Protein AF-A0A401QCX9-F1 (afdb_monomer)

Organism: Scyliorhinus torazame (NCBI:txid75743)

Mean predicted aligned error: 9.11 Å

Radius of gyration: 27.88 Å; Cα contacts (8 Å, |Δi|>4): 96; chains: 1; bounding box: 60×51×78 Å

pLDDT: mean 88.23, std 11.48, range [51.72, 98.19]

Nearest PDB structures (foldseek):
  7z6o-assembly1_A  TM=9.355E-01  e=9.839E-13  Homo sapiens
  6erf-assembly2_C  TM=9.240E-01  e=9.406E-12  Homo sapiens
  6erf-assembly4_G  TM=9.137E-01  e=1.370E-11  Homo sapiens
  8asc-assembly1_K  TM=9.368E-01  e=5.445E-11  Homo sapiens
  6erf-assembly3_E  TM=8.984E-01  e=3.097E-11  Homo sapiens

InterPro domains:
  IPR005161 Ku70/Ku80, N-terminal alpha/beta [PF03731] (3-58)
  IPR006164 Ku70/Ku80, DNA-binding domain [PF02735] (67-123)
  IPR016194 SPOC-like, C-terminal domain superfamily [SSF100939] (57-124)
  IPR027388 Ku70, bridge and pillars domain superfamily [G3DSA:4.10.970.10] (82-129)
  IPR036465 von Willebrand factor A-like domain superfamily [G3DSA:3.40.50.410] (1-53)

Foldseek 3Di:
DADDDQAAADVVADDCVVPPPVPHDDDPPDPDPPPQGHHHDPVSSVVVCVVVVDDFDFPDWDWDDPDVPDIDIDGHGDPDDDDDDDDDFDADPPPRHGDDDDDWDADPPPRHTDDPVNDDDDDDDDDDDD

Solvent-accessible surface area (backbone atoms only — not comparable to full-atom values): 9178 Å² total; per-residue (Å²): 136,86,41,81,86,82,57,51,64,42,95,92,58,71,73,51,81,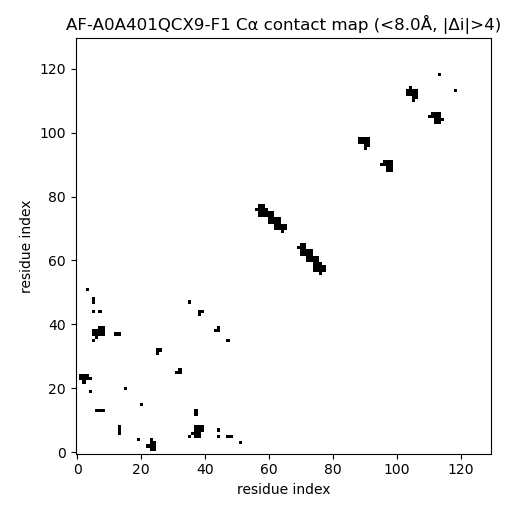84,62,48,63,86,63,42,60,71,59,94,90,48,103,55,78,79,76,73,70,62,29,84,47,70,71,59,41,52,52,53,49,50,63,67,72,56,70,93,64,64,77,46,77,45,75,49,72,81,54,93,96,39,72,44,82,43,73,44,66,74,91,79,75,88,87,69,84,79,78,87,80,56,56,40,91,87,79,64,45,80,58,87,87,82,89,83,54,58,40,90,87,78,66,43,78,55,52,80,86,79,58,80,90,86,85,88,79,88,80,78,86,130

Sequence (130 aa):
VVLDLLNLTKPGGFDTSLFYCDIVSVPEDEDAPVQSGESAKLDDLLRKVWAKDYKKRAVTRLSLKLGEGVEVSVGVYNLIRNARKPSAIRLDRETNEPVKTKTRWFNGDTGSLLLPSDTRKAQVKNSEPY

Structure (mmCIF, N/CA/C/O backbone):
data_AF-A0A401QCX9-F1
#
_entry.id   AF-A0A401QCX9-F1
#
loop_
_atom_site.group_PDB
_atom_site.id
_atom_site.type_symbol
_atom_site.label_atom_id
_atom_site.label_alt_id
_atom_site.label_comp_id
_atom_site.label_asym_id
_atom_site.label_entity_id
_atom_site.label_seq_id
_atom_site.pdbx_PDB_ins_code
_atom_site.Cartn_x
_atom_site.Cartn_y
_atom_site.Cartn_z
_atom_site.occupancy
_atom_site.B_iso_or_equiv
_atom_site.auth_seq_id
_atom_site.auth_comp_id
_atom_site.auth_asym_id
_atom_site.auth_atom_id
_atom_site.pdbx_PDB_model_num
ATOM 1 N N . VAL A 1 1 ? 2.073 16.745 -13.990 1.00 80.88 1 VAL A N 1
ATOM 2 C CA . VAL A 1 1 ? 1.575 15.546 -14.709 1.00 80.88 1 VAL A CA 1
ATOM 3 C C . VAL A 1 1 ? 2.772 14.641 -14.922 1.00 80.88 1 VAL A C 1
ATOM 5 O O . VAL A 1 1 ? 3.819 15.179 -15.245 1.00 80.88 1 VAL A O 1
ATOM 8 N N . VAL A 1 2 ? 2.654 13.336 -14.669 1.00 82.25 2 VAL A N 1
ATOM 9 C CA . VAL A 1 2 ? 3.730 12.367 -14.946 1.00 82.25 2 VAL A CA 1
ATOM 10 C C . VAL A 1 2 ? 3.426 11.723 -16.292 1.00 82.25 2 VAL A C 1
ATOM 12 O O . VAL A 1 2 ? 2.292 11.296 -16.510 1.00 82.25 2 VAL A O 1
ATOM 15 N N . LEU A 1 3 ? 4.405 11.714 -17.194 1.00 86.44 3 LEU A N 1
ATOM 16 C CA . LEU A 1 3 ? 4.284 11.124 -18.523 1.00 86.44 3 LEU A CA 1
ATOM 17 C C . LEU A 1 3 ? 5.172 9.891 -18.614 1.00 86.44 3 LEU A C 1
ATOM 19 O O . LEU A 1 3 ? 6.395 9.994 -18.538 1.00 86.44 3 LEU A O 1
ATOM 23 N N . ASP A 1 4 ? 4.536 8.739 -18.811 1.00 86.81 4 ASP A N 1
ATOM 24 C CA . ASP A 1 4 ? 5.187 7.445 -18.947 1.00 86.81 4 ASP A CA 1
ATOM 25 C C . ASP A 1 4 ? 5.134 6.942 -20.387 1.00 86.81 4 ASP A C 1
ATOM 27 O O . ASP A 1 4 ? 4.062 6.814 -20.977 1.00 86.81 4 ASP A O 1
ATOM 31 N N . LEU A 1 5 ? 6.296 6.591 -20.942 1.00 87.88 5 LEU A N 1
ATOM 32 C CA . LEU A 1 5 ? 6.376 5.943 -22.249 1.00 87.88 5 LEU A CA 1
ATOM 33 C C . LEU A 1 5 ? 6.274 4.418 -22.126 1.00 87.88 5 LEU A C 1
ATOM 35 O O . LEU A 1 5 ? 6.958 3.806 -21.300 1.00 87.88 5 LEU A O 1
ATOM 39 N N . LEU A 1 6 ? 5.437 3.834 -22.986 1.00 89.31 6 LEU A N 1
ATOM 40 C CA . LEU A 1 6 ? 5.263 2.399 -23.210 1.00 89.31 6 LEU A CA 1
ATOM 41 C C . LEU A 1 6 ? 5.391 2.126 -24.716 1.00 89.31 6 LEU A C 1
ATOM 43 O O . LEU A 1 6 ? 4.406 2.081 -25.450 1.00 89.31 6 LEU A O 1
ATOM 47 N N . ASN A 1 7 ? 6.625 2.012 -25.190 1.00 89.19 7 ASN A N 1
ATOM 48 C CA . ASN A 1 7 ? 6.949 1.802 -26.597 1.00 89.19 7 ASN A CA 1
ATOM 49 C C . ASN A 1 7 ? 6.663 0.360 -27.049 1.00 89.19 7 ASN A C 1
ATOM 51 O O . ASN A 1 7 ? 7.074 -0.619 -26.419 1.00 89.19 7 ASN A O 1
ATOM 55 N N . LEU A 1 8 ? 5.977 0.238 -28.185 1.00 90.56 8 LEU A N 1
ATOM 56 C CA . LEU A 1 8 ? 5.739 -1.028 -28.876 1.00 90.56 8 LEU A CA 1
ATOM 57 C C . LEU A 1 8 ? 6.781 -1.237 -29.971 1.00 90.56 8 LEU A C 1
ATOM 59 O O . LEU A 1 8 ? 7.342 -0.269 -30.488 1.00 90.56 8 LEU A O 1
ATOM 63 N N . THR A 1 9 ? 7.003 -2.496 -30.345 1.00 91.19 9 THR A N 1
ATOM 64 C CA . THR A 1 9 ? 7.881 -2.824 -31.472 1.00 91.19 9 THR A CA 1
ATOM 65 C C . THR A 1 9 ? 7.405 -2.164 -32.753 1.00 91.19 9 THR A C 1
ATOM 67 O O . THR A 1 9 ? 6.238 -2.284 -33.136 1.00 91.19 9 THR A O 1
ATOM 70 N N . LYS A 1 10 ? 8.346 -1.536 -33.451 1.00 90.94 10 LYS A N 1
ATOM 71 C CA . LYS A 1 10 ? 8.159 -0.954 -34.779 1.00 90.94 10 LYS A CA 1
ATOM 72 C C . LYS A 1 10 ? 9.153 -1.610 -35.746 1.00 90.94 10 LYS A C 1
ATOM 74 O O . LYS A 1 10 ? 10.276 -1.903 -35.338 1.00 90.94 10 LYS A O 1
ATOM 79 N N . PRO A 1 11 ? 8.807 -1.832 -37.027 1.00 86.12 11 PRO A N 1
ATOM 80 C CA . PRO A 1 11 ? 9.805 -2.222 -38.021 1.00 86.12 11 PRO A CA 1
ATOM 81 C C . PRO A 1 11 ? 10.924 -1.168 -38.088 1.00 86.12 11 PRO A C 1
ATOM 83 O O . PRO A 1 11 ? 10.654 0.011 -38.321 1.00 86.12 11 PRO A O 1
ATOM 86 N N . GLY A 1 12 ? 12.169 -1.596 -37.857 1.00 86.12 12 GLY A N 1
ATOM 87 C CA . GLY A 1 12 ? 13.334 -0.708 -37.733 1.00 86.12 12 GLY A CA 1
ATOM 88 C C . GLY A 1 12 ? 13.651 -0.245 -36.303 1.00 86.12 12 GLY A C 1
ATOM 89 O O . GLY A 1 12 ? 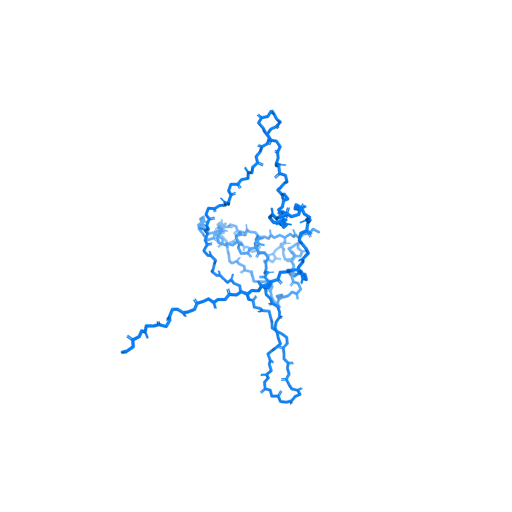14.575 0.542 -36.129 1.00 86.12 12 GLY A O 1
ATOM 90 N N . GLY A 1 13 ? 12.922 -0.745 -35.301 1.00 86.75 13 GLY A N 1
ATOM 91 C CA . GLY A 1 13 ? 13.111 -0.421 -33.888 1.00 86.75 13 GLY A CA 1
ATOM 92 C C . GLY A 1 13 ? 12.414 0.870 -33.455 1.00 86.75 13 GLY A C 1
ATOM 93 O O . GLY A 1 13 ? 12.025 1.716 -34.270 1.00 86.75 13 GLY A O 1
ATOM 94 N N . PHE A 1 14 ? 12.234 1.016 -32.144 1.00 86.94 14 PHE A N 1
ATOM 95 C CA . PHE A 1 14 ? 11.743 2.242 -31.522 1.00 86.94 14 PHE A CA 1
ATOM 96 C C . PHE A 1 14 ? 12.886 3.021 -30.861 1.00 86.94 14 PHE A C 1
ATOM 98 O O . PHE A 1 14 ? 13.350 2.652 -29.783 1.00 86.94 14 PHE A O 1
ATOM 105 N N . ASP A 1 15 ? 13.298 4.128 -31.479 1.00 85.50 15 ASP A N 1
ATOM 106 C CA . ASP A 1 15 ? 14.306 5.030 -30.920 1.00 85.50 15 ASP A CA 1
ATOM 107 C C . ASP A 1 15 ? 13.650 6.162 -30.113 1.00 85.50 15 ASP A C 1
ATOM 109 O O . ASP A 1 15 ? 12.944 7.022 -30.646 1.00 85.50 15 ASP A O 1
ATOM 113 N N . THR A 1 16 ? 13.874 6.149 -28.800 1.00 83.56 16 THR A N 1
ATOM 114 C CA . THR A 1 16 ? 13.365 7.155 -27.858 1.00 83.56 16 THR A CA 1
ATOM 115 C C . THR A 1 16 ? 14.121 8.480 -27.925 1.00 83.56 16 THR A C 1
ATOM 117 O O . THR A 1 16 ? 13.559 9.507 -27.542 1.00 83.56 16 THR A O 1
ATOM 120 N N . SER A 1 17 ? 15.372 8.473 -28.402 1.00 84.75 17 SER A N 1
ATOM 121 C CA . SER A 1 17 ? 16.236 9.662 -28.444 1.00 84.75 17 SER A CA 1
ATOM 122 C C . SER A 1 17 ? 15.761 10.706 -29.455 1.00 84.75 17 SER A C 1
ATOM 124 O O . SER A 1 17 ? 15.998 11.893 -29.271 1.00 84.75 17 SER A O 1
ATOM 126 N N . LEU A 1 18 ? 15.015 10.278 -30.477 1.00 86.75 18 LEU A N 1
ATOM 127 C CA . LEU A 1 18 ? 14.528 11.150 -31.546 1.00 86.75 18 LEU A CA 1
ATOM 128 C C . LEU A 1 18 ? 13.498 12.186 -31.081 1.00 86.75 18 LEU A C 1
ATOM 130 O O . LEU A 1 18 ? 13.332 13.210 -31.738 1.00 86.75 18 LEU A O 1
ATOM 134 N N . PHE A 1 19 ? 12.748 11.897 -30.013 1.00 86.69 19 PHE A N 1
ATOM 135 C CA . PHE A 1 19 ? 1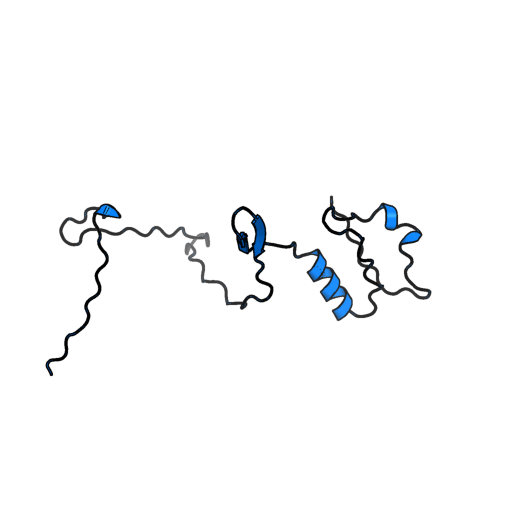1.630 12.756 -29.607 1.00 86.69 19 PHE A CA 1
ATOM 136 C C . PHE A 1 19 ? 11.234 12.613 -28.138 1.00 86.69 19 PHE A C 1
ATOM 138 O O . PHE A 1 19 ? 11.021 13.600 -27.444 1.00 86.69 19 PHE A O 1
ATOM 145 N N . TYR A 1 20 ? 11.102 11.381 -27.646 1.00 86.56 20 TYR A N 1
ATOM 146 C CA . TYR A 1 20 ? 10.468 11.140 -26.349 1.00 86.56 20 TYR A CA 1
ATOM 147 C C . TYR A 1 20 ? 11.391 11.371 -25.146 1.00 86.56 20 TYR A C 1
ATOM 149 O O . TYR A 1 20 ? 10.885 11.472 -24.030 1.00 86.56 20 TYR A O 1
ATOM 157 N N . CYS A 1 21 ? 12.708 11.480 -25.353 1.00 82.88 21 CYS A N 1
ATOM 158 C CA . CYS A 1 21 ? 13.682 11.712 -24.282 1.00 82.88 21 CYS A CA 1
ATOM 159 C C . CYS A 1 21 ? 13.363 12.965 -23.449 1.00 82.88 21 CYS A C 1
ATOM 161 O O . CYS A 1 21 ? 13.456 12.915 -22.227 1.00 82.88 21 CYS A O 1
ATOM 163 N N . ASP A 1 22 ? 12.899 14.038 -24.096 1.00 82.56 22 ASP A N 1
ATOM 164 C CA . ASP A 1 22 ? 12.620 15.323 -23.437 1.00 82.56 22 ASP A CA 1
ATOM 165 C C . ASP A 1 22 ? 11.173 15.441 -22.921 1.00 82.56 22 ASP A C 1
ATOM 167 O O . ASP A 1 22 ? 10.804 16.421 -22.276 1.00 82.56 22 ASP A O 1
ATOM 171 N N . ILE A 1 23 ? 10.327 14.452 -23.224 1.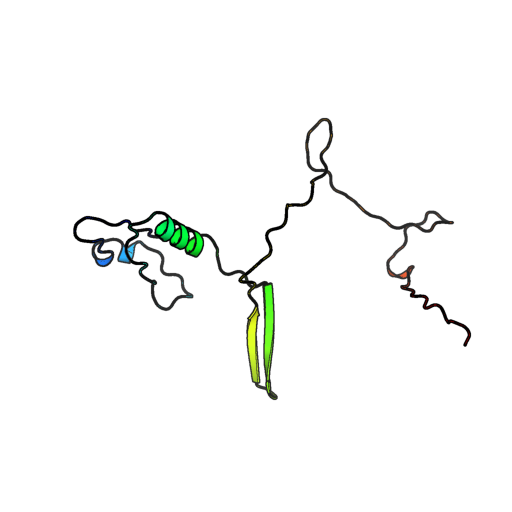00 85.00 23 ILE A N 1
ATOM 172 C CA . ILE A 1 23 ? 8.886 14.466 -22.921 1.00 85.00 23 ILE A CA 1
ATOM 173 C C . ILE A 1 23 ? 8.566 13.583 -21.714 1.00 85.00 23 ILE A C 1
ATOM 175 O O . ILE A 1 23 ? 7.663 13.885 -20.931 1.00 85.00 23 ILE A O 1
ATOM 179 N N . VAL A 1 24 ? 9.269 12.458 -21.581 1.00 84.38 24 VAL A N 1
ATOM 180 C CA . VAL A 1 24 ? 9.024 11.471 -20.526 1.00 84.38 24 VAL A CA 1
ATOM 181 C C . VAL A 1 24 ? 9.558 11.985 -19.196 1.00 84.38 24 VAL A C 1
ATOM 183 O O . VAL A 1 24 ? 10.645 12.548 -19.111 1.00 84.38 24 VAL A O 1
ATOM 186 N N . SER A 1 25 ? 8.789 11.776 -18.131 1.00 77.44 25 SER A N 1
ATOM 187 C CA . SER A 1 25 ? 9.202 12.175 -16.788 1.00 77.44 25 SER A CA 1
ATOM 188 C C . SER A 1 25 ? 10.266 11.215 -16.248 1.00 77.44 25 SER A C 1
ATOM 190 O O . SER A 1 25 ? 10.016 10.015 -16.148 1.00 77.44 25 SER A O 1
ATOM 192 N N . VAL A 1 26 ? 11.433 11.737 -15.865 1.00 70.88 26 VAL A N 1
ATOM 193 C CA . VAL A 1 26 ? 12.452 10.971 -15.130 1.00 70.88 26 VAL A CA 1
ATOM 194 C C . VAL A 1 26 ? 12.148 11.096 -13.632 1.00 70.88 26 VAL A C 1
ATOM 196 O O . VAL A 1 26 ? 12.090 12.220 -13.131 1.00 70.88 26 VAL A O 1
ATOM 199 N N . PRO A 1 27 ? 11.871 9.994 -12.911 1.00 64.12 27 PRO A N 1
ATOM 200 C CA . PRO A 1 27 ? 11.628 10.062 -11.473 1.00 64.12 27 PRO A CA 1
ATOM 201 C C . PRO A 1 27 ? 12.919 10.417 -10.719 1.00 64.12 27 PRO A C 1
ATOM 203 O O . PRO A 1 27 ? 13.974 9.873 -11.021 1.00 64.12 27 PRO A O 1
ATOM 206 N N . GLU A 1 28 ? 12.817 11.285 -9.707 1.00 57.69 28 GLU A N 1
ATOM 207 C CA . GLU A 1 28 ? 13.951 11.768 -8.888 1.00 57.69 28 GLU A CA 1
ATOM 208 C C . GLU A 1 28 ? 14.707 10.647 -8.138 1.00 57.69 28 GLU A C 1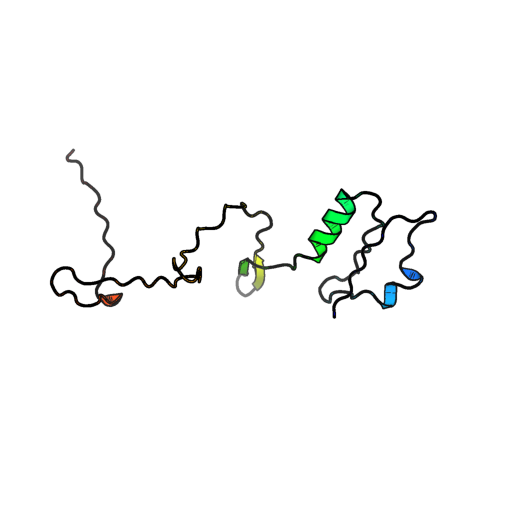
ATOM 210 O O . GLU A 1 28 ? 15.856 10.838 -7.756 1.00 57.69 28 GLU A O 1
ATOM 215 N N . ASP A 1 29 ? 14.075 9.482 -7.945 1.00 59.56 29 ASP A N 1
ATOM 216 C CA . ASP A 1 29 ? 14.604 8.336 -7.185 1.00 59.56 29 ASP A CA 1
ATOM 217 C C . ASP A 1 29 ? 15.329 7.276 -8.049 1.00 59.56 29 ASP A C 1
ATOM 219 O O . ASP A 1 29 ? 15.767 6.253 -7.514 1.00 59.56 29 ASP A O 1
ATOM 223 N N . GLU A 1 30 ? 15.403 7.440 -9.375 1.00 57.44 30 GLU A N 1
ATOM 224 C CA . GLU A 1 30 ? 16.083 6.486 -10.264 1.00 57.44 30 GLU A CA 1
ATOM 225 C C . GLU A 1 30 ? 17.170 7.219 -11.070 1.00 57.44 30 GLU A C 1
ATOM 227 O O . GLU A 1 30 ? 16.868 8.037 -11.936 1.00 57.44 30 GLU A O 1
ATOM 232 N N . ASP A 1 31 ? 18.443 6.895 -10.811 1.00 52.88 31 ASP A N 1
ATOM 233 C CA . ASP A 1 31 ? 19.624 7.539 -11.426 1.00 52.88 31 ASP A CA 1
ATOM 234 C C . ASP A 1 31 ? 19.735 7.339 -12.951 1.00 52.88 31 ASP A C 1
ATOM 236 O O . ASP A 1 31 ? 20.593 7.922 -13.614 1.00 52.88 31 ASP A O 1
ATOM 240 N N . ALA A 1 32 ? 18.860 6.525 -13.539 1.00 51.72 32 ALA A N 1
ATOM 241 C CA . ALA A 1 32 ? 18.694 6.437 -14.975 1.00 51.72 32 ALA A CA 1
ATOM 242 C C . ALA A 1 32 ? 17.220 6.182 -15.305 1.00 51.72 32 ALA A C 1
ATOM 244 O O . ALA A 1 32 ? 16.593 5.330 -14.666 1.00 51.72 32 ALA A O 1
ATOM 245 N N . PRO A 1 33 ? 16.657 6.824 -16.346 1.00 53.50 33 PRO A N 1
ATOM 246 C CA . PRO A 1 33 ? 15.455 6.300 -16.962 1.00 53.50 33 PRO A CA 1
ATOM 247 C C . PRO A 1 33 ? 15.805 4.897 -17.452 1.00 53.50 33 PRO A C 1
ATOM 249 O O . PRO A 1 33 ? 16.528 4.741 -18.436 1.00 53.50 33 PRO A O 1
ATOM 252 N N . VAL A 1 34 ? 15.336 3.867 -16.745 1.00 55.00 34 VAL A N 1
ATOM 253 C CA . VAL A 1 34 ? 15.397 2.489 -17.226 1.00 55.00 34 VAL A CA 1
ATOM 254 C C . VAL A 1 34 ? 14.589 2.477 -18.517 1.00 55.00 34 VAL A C 1
ATOM 256 O O . VAL A 1 34 ? 13.359 2.363 -18.496 1.00 55.00 34 VAL A O 1
ATOM 259 N N . GLN A 1 35 ? 15.272 2.684 -19.647 1.00 59.09 35 GLN A N 1
ATOM 260 C CA . GLN A 1 35 ? 14.692 2.592 -20.973 1.00 59.09 35 GLN A CA 1
ATOM 261 C C . GLN A 1 35 ? 14.289 1.140 -21.149 1.00 59.09 35 GLN A C 1
ATOM 263 O O . GLN A 1 35 ? 15.063 0.269 -21.539 1.00 59.09 35 GLN A O 1
ATOM 268 N N . SER A 1 36 ? 13.053 0.873 -20.751 1.00 62.81 36 SER A N 1
ATOM 269 C CA . SER A 1 36 ? 12.402 -0.392 -20.991 1.00 62.81 36 SER A CA 1
ATOM 270 C C . SER A 1 36 ? 12.451 -0.589 -22.501 1.00 62.81 36 SER A C 1
ATOM 272 O O . SER A 1 36 ? 11.923 0.243 -23.238 1.00 62.81 36 SER A O 1
ATOM 274 N N . GLY A 1 37 ? 13.129 -1.641 -22.968 1.00 72.00 37 GLY A N 1
ATOM 275 C CA . GLY A 1 37 ? 13.202 -1.938 -24.400 1.00 72.00 37 GLY A CA 1
ATOM 276 C C . GLY A 1 37 ? 11.805 -2.028 -25.018 1.00 72.00 37 GLY A C 1
ATOM 277 O O . GLY A 1 37 ? 10.811 -2.156 -24.301 1.00 72.00 37 GLY A O 1
ATOM 278 N N . GLU A 1 38 ? 11.696 -1.967 -26.339 1.00 82.69 38 GLU A N 1
ATOM 279 C CA . GLU A 1 38 ? 10.400 -2.068 -27.019 1.00 82.69 38 GLU A CA 1
ATOM 280 C C . GLU A 1 38 ? 9.632 -3.348 -26.640 1.00 82.69 38 GLU A C 1
ATOM 282 O O . GLU A 1 38 ? 10.208 -4.399 -26.351 1.00 82.69 38 GLU A O 1
ATOM 287 N N . SER A 1 39 ? 8.304 -3.250 -26.556 1.00 86.06 39 SER A N 1
ATOM 288 C CA . SER A 1 39 ? 7.450 -4.389 -26.222 1.00 86.06 39 SER A CA 1
ATOM 289 C C . SER A 1 39 ? 6.869 -5.036 -27.472 1.00 86.06 39 SER A C 1
ATOM 291 O O . SER A 1 39 ? 6.085 -4.406 -28.178 1.00 86.06 39 SER A O 1
ATOM 293 N N . ALA A 1 40 ? 7.225 -6.299 -27.720 1.00 86.44 40 ALA A N 1
ATOM 294 C CA . ALA A 1 40 ? 6.685 -7.088 -28.833 1.00 86.44 40 ALA A CA 1
ATOM 295 C C . ALA A 1 40 ? 5.449 -7.908 -28.432 1.00 86.44 40 ALA A C 1
ATOM 297 O O . ALA A 1 40 ? 4.572 -8.182 -29.247 1.00 86.44 40 ALA A O 1
ATOM 298 N N . LYS A 1 41 ? 5.404 -8.341 -27.166 1.00 92.06 41 LYS A N 1
ATOM 299 C CA . LYS A 1 41 ? 4.390 -9.250 -26.620 1.00 92.06 41 LYS A CA 1
ATOM 300 C C . LYS A 1 41 ? 3.516 -8.534 -25.599 1.00 92.06 41 LYS A C 1
ATOM 302 O O . LYS A 1 41 ? 3.978 -7.630 -24.895 1.00 92.06 41 LYS A O 1
ATOM 307 N N . LEU A 1 42 ? 2.270 -8.995 -25.477 1.00 91.81 42 LEU A N 1
ATOM 308 C CA . LEU A 1 42 ? 1.319 -8.471 -24.496 1.00 91.81 42 LEU A CA 1
ATOM 309 C C . LEU A 1 42 ? 1.836 -8.652 -23.064 1.00 91.81 42 LEU A C 1
ATOM 311 O O . LEU A 1 42 ? 1.807 -7.701 -22.294 1.00 91.81 42 LEU A O 1
ATOM 315 N N . ASP A 1 43 ? 2.380 -9.823 -22.729 1.00 91.69 43 ASP A N 1
ATOM 316 C CA . ASP A 1 43 ? 2.873 -10.120 -21.375 1.00 91.69 43 ASP A CA 1
ATOM 317 C C . ASP A 1 43 ? 4.013 -9.198 -20.931 1.00 91.69 43 ASP A C 1
ATOM 319 O O . ASP A 1 43 ? 4.124 -8.851 -19.753 1.00 91.69 43 ASP A O 1
ATOM 323 N N . ASP A 1 44 ? 4.877 -8.811 -21.869 1.00 89.38 44 ASP A N 1
ATOM 324 C CA . ASP A 1 44 ? 5.994 -7.906 -21.604 1.00 89.38 44 ASP A CA 1
ATOM 325 C C . ASP A 1 44 ? 5.495 -6.467 -21.435 1.00 89.38 44 ASP A C 1
ATOM 327 O O . ASP A 1 44 ? 5.977 -5.737 -20.567 1.00 89.38 44 ASP A O 1
ATOM 331 N N . LEU A 1 45 ? 4.481 -6.074 -22.213 1.00 91.69 45 LEU A N 1
ATOM 332 C CA . LEU A 1 45 ? 3.855 -4.758 -22.102 1.00 91.69 45 LEU A CA 1
ATOM 333 C C . LEU A 1 45 ? 3.136 -4.633 -20.759 1.00 91.69 45 LEU A C 1
ATOM 335 O O . LEU A 1 45 ? 3.287 -3.643 -20.051 1.00 91.69 45 LEU A O 1
ATOM 339 N N . LEU A 1 46 ? 2.395 -5.671 -20.391 1.00 92.56 46 LEU A N 1
ATOM 340 C CA . LEU A 1 46 ? 1.576 -5.727 -19.194 1.00 92.56 46 LEU A CA 1
ATOM 341 C C . LEU A 1 46 ? 2.441 -5.694 -17.923 1.00 92.56 46 LEU A C 1
ATOM 343 O O . LEU A 1 46 ? 2.134 -4.953 -16.990 1.00 92.56 46 LEU A O 1
ATOM 347 N N . ARG A 1 47 ? 3.595 -6.377 -17.926 1.00 89.50 47 ARG A N 1
ATOM 348 C CA . ARG A 1 47 ? 4.602 -6.254 -16.857 1.00 89.50 47 ARG A CA 1
ATOM 349 C C . ARG A 1 47 ? 5.152 -4.830 -16.717 1.00 89.50 47 ARG A C 1
ATOM 351 O O . ARG A 1 47 ? 5.286 -4.356 -15.591 1.00 89.50 47 ARG A O 1
ATOM 358 N N . LYS A 1 48 ? 5.431 -4.132 -17.825 1.00 89.00 48 LYS A N 1
ATOM 359 C CA . LYS A 1 48 ? 5.904 -2.731 -17.803 1.00 89.00 48 LYS A CA 1
ATOM 360 C C . LYS A 1 48 ? 4.837 -1.771 -17.285 1.00 89.00 48 LYS A C 1
ATOM 362 O O . LYS A 1 48 ? 5.151 -0.897 -16.484 1.00 89.00 48 LYS A O 1
ATOM 367 N N . VAL A 1 49 ? 3.586 -1.958 -17.710 1.00 90.62 49 VAL A N 1
ATOM 368 C CA . VAL A 1 49 ? 2.440 -1.181 -17.216 1.00 90.62 49 VAL A CA 1
ATOM 369 C C . VAL A 1 49 ? 2.326 -1.339 -15.705 1.00 90.62 49 VAL A C 1
ATOM 371 O O . VAL A 1 49 ? 2.346 -0.342 -14.993 1.00 90.62 49 VAL A O 1
ATOM 374 N N . TRP A 1 50 ? 2.293 -2.573 -15.196 1.00 89.69 50 TRP A N 1
ATOM 375 C CA . TRP A 1 50 ? 2.195 -2.818 -13.755 1.00 89.69 50 TRP A CA 1
ATOM 376 C C . TRP A 1 50 ? 3.377 -2.253 -12.965 1.00 89.69 50 TRP A C 1
ATOM 378 O O . TRP A 1 50 ? 3.173 -1.703 -11.886 1.00 89.69 50 TRP A O 1
ATOM 388 N N . ALA A 1 51 ? 4.600 -2.342 -13.494 1.00 86.50 51 ALA A N 1
ATOM 389 C CA . ALA A 1 51 ? 5.776 -1.780 -12.833 1.00 86.50 51 ALA A CA 1
ATOM 390 C C . ALA A 1 51 ? 5.688 -0.252 -12.649 1.00 86.50 51 ALA A C 1
ATOM 392 O O . ALA A 1 51 ? 6.188 0.265 -11.654 1.00 86.50 51 ALA A O 1
ATOM 393 N N . LYS A 1 52 ? 5.042 0.457 -13.584 1.00 85.94 52 LYS A N 1
ATOM 394 C CA . LYS A 1 52 ? 4.865 1.918 -13.535 1.00 85.94 52 LYS A CA 1
ATOM 395 C C . LYS A 1 52 ? 3.611 2.354 -12.774 1.00 85.94 52 LYS A C 1
ATOM 397 O O . LYS A 1 52 ? 3.632 3.370 -12.086 1.00 85.94 52 LYS A O 1
ATOM 402 N N . ASP A 1 53 ? 2.539 1.572 -12.860 1.00 88.19 53 ASP A N 1
ATOM 403 C CA . ASP A 1 53 ? 1.256 1.871 -12.215 1.00 88.19 53 ASP A CA 1
ATOM 404 C C . ASP A 1 53 ? 1.351 1.765 -10.677 1.00 88.19 53 ASP A C 1
ATOM 406 O O . ASP A 1 53 ? 0.816 2.591 -9.931 1.00 88.19 53 ASP A O 1
ATOM 410 N N . TYR A 1 54 ? 2.111 0.785 -10.169 1.00 85.81 54 TYR A N 1
ATOM 411 C CA . TYR A 1 54 ? 2.279 0.571 -8.731 1.00 85.81 54 TYR A CA 1
ATOM 412 C C . TYR A 1 54 ? 3.507 1.290 -8.159 1.00 85.81 54 TYR A C 1
ATOM 414 O O . TYR A 1 54 ? 4.634 0.800 -8.208 1.00 85.81 54 TYR A O 1
ATOM 422 N N . LYS A 1 55 ? 3.275 2.424 -7.490 1.00 86.31 55 LYS A N 1
ATOM 423 C CA . LYS A 1 55 ? 4.322 3.138 -6.738 1.00 86.31 55 LYS A CA 1
ATOM 424 C C . LYS A 1 55 ? 4.841 2.319 -5.548 1.00 86.31 55 LYS A C 1
ATOM 426 O O . LYS A 1 55 ? 4.066 1.668 -4.841 1.00 86.31 55 LYS A O 1
ATOM 431 N N . LYS A 1 56 ? 6.147 2.432 -5.263 1.00 88.50 56 LYS A N 1
ATOM 432 C CA . LYS A 1 56 ? 6.790 1.839 -4.074 1.00 88.50 56 LYS A CA 1
ATOM 433 C C . LYS A 1 56 ? 6.038 2.286 -2.805 1.00 88.50 56 LYS A C 1
ATOM 4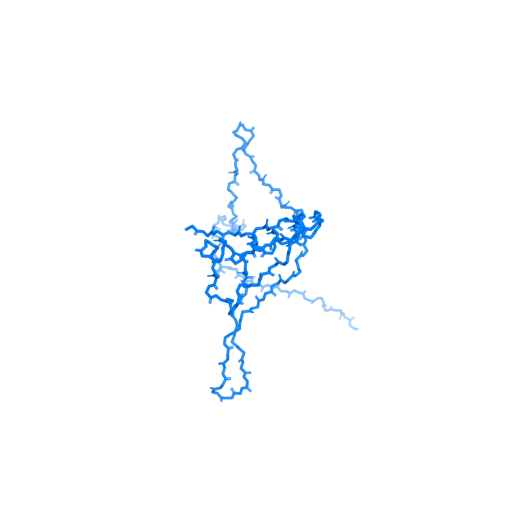35 O O . LYS A 1 56 ? 5.883 3.478 -2.547 1.00 88.50 56 LYS A O 1
ATOM 440 N N . ARG A 1 57 ? 5.570 1.327 -1.993 1.00 90.25 57 ARG A N 1
ATOM 441 C CA . ARG A 1 57 ? 4.867 1.586 -0.722 1.00 90.25 57 ARG A CA 1
ATOM 442 C C . ARG A 1 57 ? 5.516 0.807 0.418 1.00 90.25 57 ARG A C 1
ATOM 444 O O . ARG A 1 57 ? 5.318 -0.401 0.539 1.00 90.25 57 ARG A O 1
ATOM 451 N N . ALA A 1 58 ? 6.269 1.507 1.264 1.00 94.69 58 ALA A N 1
ATOM 452 C CA . ALA A 1 58 ? 6.846 0.915 2.467 1.00 94.69 58 ALA A CA 1
ATOM 453 C C . ALA A 1 58 ? 5.733 0.536 3.461 1.00 94.69 58 ALA A C 1
ATOM 455 O O . ALA A 1 58 ? 4.815 1.318 3.713 1.00 94.69 58 ALA A O 1
ATOM 456 N N . VAL A 1 59 ? 5.818 -0.669 4.024 1.00 95.69 59 VAL A N 1
ATOM 457 C CA . VAL A 1 59 ? 4.929 -1.156 5.091 1.00 95.69 59 VAL A CA 1
ATOM 458 C C . VAL A 1 59 ? 5.246 -0.453 6.401 1.00 95.69 59 VAL A C 1
ATOM 460 O O . VAL A 1 59 ? 4.347 -0.050 7.131 1.00 95.69 59 VAL A O 1
ATOM 463 N N . THR A 1 60 ? 6.534 -0.310 6.690 1.00 96.19 60 THR A N 1
ATOM 464 C CA . THR A 1 60 ? 7.043 0.411 7.851 1.00 96.19 60 THR A CA 1
ATOM 465 C C . THR A 1 60 ? 8.429 0.965 7.535 1.00 96.19 60 THR A C 1
ATOM 467 O O . THR A 1 60 ? 9.094 0.495 6.608 1.00 96.19 60 THR A O 1
ATOM 470 N N . ARG A 1 61 ? 8.858 1.971 8.293 1.00 96.00 61 ARG A N 1
ATOM 471 C CA . ARG A 1 61 ? 10.229 2.480 8.282 1.00 96.00 61 ARG A CA 1
ATOM 472 C C . ARG A 1 61 ? 10.846 2.157 9.627 1.00 96.00 61 ARG A C 1
ATOM 474 O O . ARG A 1 61 ? 10.264 2.478 10.660 1.00 96.00 61 ARG A O 1
ATOM 481 N N . LEU A 1 62 ? 11.977 1.475 9.595 1.00 95.94 62 LEU A N 1
ATOM 482 C CA . LEU A 1 62 ? 12.672 1.001 10.778 1.00 95.94 62 LEU A CA 1
ATOM 483 C C . LEU A 1 62 ? 14.085 1.542 10.786 1.00 95.94 62 LEU A C 1
ATOM 485 O O . LEU A 1 62 ? 14.631 1.941 9.764 1.00 95.94 62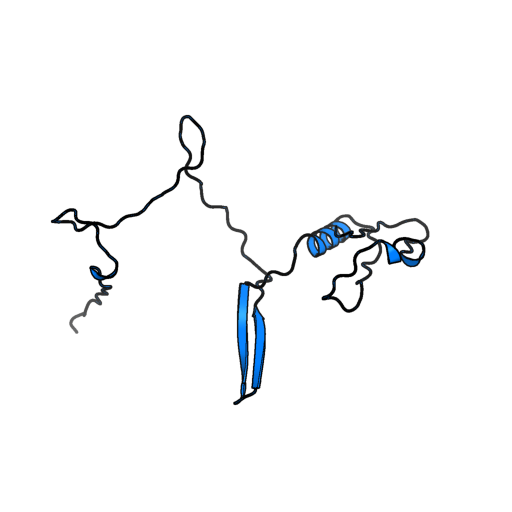 LEU A O 1
ATOM 489 N N . SER A 1 63 ? 14.663 1.519 11.969 1.00 95.38 63 SER A N 1
ATOM 490 C CA . SER A 1 63 ? 15.999 2.006 12.212 1.00 95.38 63 SER A CA 1
ATOM 491 C C . SER A 1 63 ? 16.930 0.808 12.386 1.00 95.38 63 SER A C 1
ATOM 493 O O . SER A 1 63 ? 16.772 0.019 13.319 1.00 95.38 63 SER A O 1
ATOM 495 N N . LEU A 1 64 ? 17.825 0.603 11.422 1.00 96.00 64 LEU A N 1
ATOM 496 C CA . LEU A 1 64 ? 18.770 -0.505 11.388 1.00 96.00 64 LEU A CA 1
ATOM 497 C C . LEU A 1 64 ? 20.056 -0.068 12.091 1.00 96.00 64 LEU A C 1
ATOM 499 O O . LEU A 1 64 ? 20.833 0.727 11.562 1.00 96.00 64 LEU A O 1
ATOM 503 N N . LYS A 1 65 ? 20.254 -0.575 13.309 1.00 96.00 65 LYS A N 1
ATOM 504 C CA . LYS A 1 65 ? 21.423 -0.277 14.144 1.00 96.00 65 LYS A CA 1
ATOM 505 C C . LYS A 1 65 ? 22.565 -1.220 13.789 1.00 96.00 65 LYS A C 1
ATOM 507 O O . LYS A 1 65 ? 22.421 -2.432 13.928 1.00 96.00 65 LYS A O 1
ATOM 512 N N . LEU A 1 66 ? 23.683 -0.659 13.340 1.00 94.00 66 LEU A N 1
ATOM 513 C CA . LEU A 1 66 ? 24.905 -1.403 12.999 1.00 94.00 66 LEU A CA 1
ATOM 514 C C . LEU A 1 66 ? 25.870 -1.484 14.190 1.00 94.00 66 LEU A C 1
ATOM 516 O O . LEU A 1 66 ? 26.704 -2.381 14.252 1.00 94.00 66 LEU A O 1
ATOM 520 N N . GLY A 1 67 ? 25.739 -0.559 15.140 1.00 92.62 67 GLY A N 1
ATOM 521 C CA . GLY A 1 67 ? 26.562 -0.460 16.338 1.00 92.62 67 GLY A CA 1
ATOM 522 C C . GLY A 1 67 ? 26.196 0.783 17.144 1.00 92.62 67 GLY A C 1
ATOM 523 O O . GLY A 1 67 ? 25.212 1.467 16.847 1.00 92.62 67 GLY A O 1
ATOM 524 N N . GLU A 1 68 ? 26.981 1.085 18.172 1.00 90.94 68 GLU A N 1
ATOM 525 C CA . GLU A 1 68 ? 26.780 2.289 18.977 1.00 90.94 68 GLU A CA 1
ATOM 526 C C . GLU A 1 68 ? 27.068 3.544 18.138 1.00 90.94 68 GLU A C 1
ATOM 528 O O . GLU A 1 68 ? 28.137 3.685 17.549 1.00 90.94 68 GLU A O 1
ATOM 533 N N . GLY A 1 69 ? 26.074 4.427 18.024 1.00 91.38 69 GLY A N 1
ATOM 534 C CA . GLY A 1 69 ? 26.170 5.662 17.240 1.00 91.38 69 GLY A CA 1
ATOM 535 C C . GLY A 1 69 ? 26.010 5.510 15.721 1.00 91.38 69 GLY A C 1
ATOM 536 O O . GLY A 1 69 ? 25.982 6.528 15.034 1.00 91.38 69 GLY A O 1
ATOM 537 N N . VAL A 1 70 ? 25.862 4.289 15.185 1.00 94.62 70 VAL A N 1
ATOM 538 C CA . VAL A 1 70 ? 25.687 4.056 13.738 1.00 94.62 70 VAL A CA 1
ATOM 539 C C . VAL A 1 70 ? 24.341 3.400 13.454 1.00 94.62 70 VAL A C 1
ATOM 541 O O . VAL A 1 70 ? 24.098 2.235 13.787 1.00 94.62 70 VAL A O 1
ATOM 544 N N . GLU A 1 71 ? 23.468 4.154 12.795 1.00 95.00 71 GLU A N 1
ATOM 545 C CA . GLU A 1 71 ? 22.089 3.763 12.538 1.00 95.00 71 GLU A CA 1
ATOM 546 C C . GLU A 1 71 ? 21.614 4.280 11.175 1.00 95.00 71 GLU A C 1
ATOM 548 O O . GLU A 1 71 ? 21.889 5.419 10.802 1.00 95.00 71 GLU A O 1
ATOM 553 N N . VAL A 1 72 ? 20.906 3.431 10.424 1.00 96.25 72 VAL A N 1
ATOM 554 C CA . VAL A 1 72 ? 20.384 3.750 9.088 1.00 96.25 72 VAL A CA 1
ATOM 555 C C . VAL A 1 72 ? 18.879 3.524 9.057 1.00 96.25 72 VAL A C 1
ATOM 557 O O . VAL A 1 72 ? 18.391 2.458 9.426 1.00 96.25 72 VAL A O 1
ATOM 560 N N . SER A 1 73 ? 18.130 4.512 8.571 1.00 95.75 73 SER A N 1
ATOM 561 C CA . SER A 1 73 ? 16.691 4.364 8.354 1.00 95.75 73 SER A CA 1
ATOM 562 C C . SER A 1 73 ? 16.421 3.557 7.087 1.00 95.75 73 SER A C 1
ATOM 564 O O . SER A 1 73 ? 16.866 3.916 5.999 1.00 95.75 73 SER A O 1
ATOM 566 N N . VAL A 1 74 ? 15.676 2.464 7.225 1.00 96.44 74 VAL A N 1
ATOM 567 C CA . VAL A 1 74 ? 15.335 1.543 6.141 1.00 96.44 74 VAL A CA 1
ATOM 568 C C . VAL A 1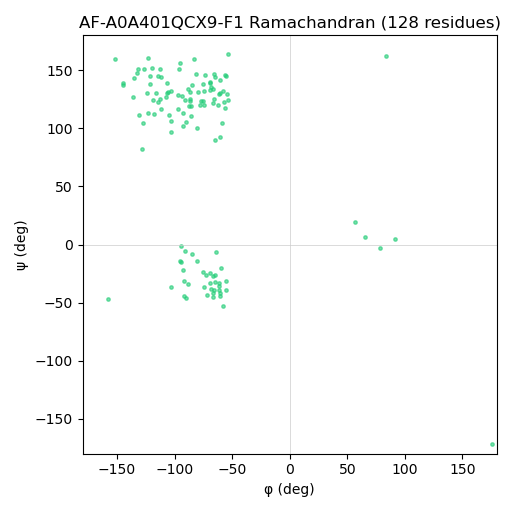 74 ? 13.822 1.435 5.976 1.00 96.44 74 VAL A C 1
ATOM 570 O O . VAL A 1 74 ? 13.063 1.352 6.943 1.00 96.44 74 VAL A O 1
ATOM 573 N N . GLY A 1 75 ? 13.360 1.420 4.726 1.00 96.19 75 GLY A N 1
ATOM 574 C CA . GLY A 1 75 ? 11.975 1.097 4.387 1.00 96.19 75 GLY A CA 1
ATOM 575 C C . GLY A 1 75 ? 11.794 -0.409 4.225 1.00 96.19 75 GLY A C 1
ATOM 576 O O . GLY A 1 75 ? 12.475 -1.028 3.413 1.00 96.19 75 GLY A O 1
ATOM 577 N N . VAL A 1 76 ? 10.856 -1.002 4.960 1.00 96.44 76 VAL A N 1
ATOM 578 C CA . VAL A 1 76 ? 10.481 -2.412 4.797 1.00 96.44 76 VAL A CA 1
ATOM 579 C C . VAL A 1 76 ? 9.343 -2.505 3.789 1.00 96.44 76 VAL A C 1
ATOM 581 O O . VAL A 1 76 ? 8.293 -1.889 3.977 1.00 96.44 76 VAL A O 1
ATOM 584 N N . TYR A 1 77 ? 9.525 -3.300 2.737 1.00 95.94 77 TYR A N 1
ATOM 585 C CA . TYR A 1 77 ? 8.540 -3.498 1.673 1.00 95.94 77 TYR A CA 1
ATOM 586 C C . TYR A 1 77 ? 7.990 -4.921 1.703 1.00 95.94 77 TYR A C 1
ATOM 588 O O . TYR A 1 77 ? 8.716 -5.873 1.977 1.00 95.94 77 TYR A O 1
ATOM 596 N N . ASN A 1 78 ? 6.703 -5.072 1.390 1.00 95.31 78 ASN A N 1
ATOM 597 C CA . ASN A 1 78 ? 6.093 -6.382 1.206 1.00 95.31 78 ASN A CA 1
ATOM 598 C C . ASN A 1 78 ? 5.915 -6.661 -0.289 1.00 95.31 78 ASN A C 1
ATOM 600 O O . ASN A 1 78 ? 4.946 -6.200 -0.890 1.00 95.31 78 ASN A O 1
ATOM 604 N N . LEU A 1 79 ? 6.867 -7.392 -0.872 1.00 93.25 79 LEU A N 1
ATOM 605 C CA . LEU A 1 79 ? 6.894 -7.707 -2.305 1.00 93.25 79 LEU A CA 1
ATOM 606 C C . LEU A 1 79 ? 5.838 -8.747 -2.703 1.00 93.25 79 LEU A C 1
ATOM 608 O O . LEU A 1 79 ? 5.392 -8.761 -3.846 1.00 93.25 79 LEU A O 1
ATOM 612 N N . ILE A 1 80 ? 5.430 -9.613 -1.769 1.00 93.75 80 ILE A N 1
ATOM 613 C CA . ILE A 1 80 ? 4.477 -10.696 -2.024 1.00 93.75 80 ILE A CA 1
ATOM 614 C C . ILE A 1 80 ? 3.397 -10.669 -0.951 1.00 93.75 80 ILE A C 1
ATOM 616 O O . ILE A 1 80 ? 3.619 -11.013 0.209 1.00 93.75 80 ILE A O 1
ATOM 620 N N . ARG A 1 81 ? 2.177 -10.315 -1.355 1.00 93.25 81 ARG A N 1
ATOM 621 C CA . ARG A 1 81 ? 1.017 -10.282 -0.465 1.00 93.25 81 ARG A CA 1
ATOM 622 C C . ARG A 1 81 ? -0.027 -11.294 -0.912 1.00 93.25 81 ARG A C 1
ATOM 624 O O . ARG A 1 81 ? -0.441 -11.295 -2.064 1.00 93.25 81 ARG A O 1
ATOM 631 N N . ASN A 1 82 ? -0.508 -12.104 0.029 1.00 96.62 82 ASN A N 1
ATOM 632 C CA . ASN A 1 82 ? -1.619 -13.013 -0.229 1.00 96.62 82 ASN A CA 1
ATOM 633 C C . ASN A 1 82 ? -2.892 -12.217 -0.591 1.00 96.62 82 ASN A C 1
ATOM 635 O O . ASN A 1 82 ? -3.373 -11.408 0.212 1.00 96.62 82 ASN A O 1
ATOM 639 N N . ALA A 1 83 ? -3.424 -12.457 -1.790 1.00 96.75 83 ALA A N 1
ATOM 640 C CA . ALA A 1 83 ? -4.649 -11.850 -2.289 1.00 96.75 83 ALA A CA 1
ATOM 641 C C . ALA A 1 83 ? -5.871 -12.584 -1.716 1.00 96.75 83 ALA A C 1
ATOM 643 O O . ALA A 1 83 ? -6.252 -13.659 -2.171 1.00 96.75 83 ALA A O 1
ATOM 644 N N . ARG A 1 84 ? -6.488 -11.999 -0.684 1.00 96.94 84 ARG A N 1
ATOM 645 C CA . ARG A 1 84 ? -7.693 -12.544 -0.042 1.00 96.94 84 ARG A CA 1
ATOM 646 C C . ARG A 1 84 ? -8.950 -11.892 -0.604 1.00 96.94 84 ARG A C 1
ATOM 648 O O . ARG A 1 84 ? -8.933 -10.714 -0.956 1.00 96.94 84 ARG A O 1
ATOM 655 N N . LYS A 1 85 ? -10.059 -12.637 -0.602 1.00 97.56 85 LYS A N 1
ATOM 656 C CA . LYS A 1 85 ? -11.390 -12.084 -0.881 1.00 97.56 85 LYS A CA 1
ATOM 657 C C . LYS A 1 85 ? -11.664 -10.899 0.069 1.00 97.56 85 LYS A C 1
ATOM 659 O O . LYS A 1 85 ? -11.485 -11.072 1.279 1.00 97.56 85 LYS A O 1
ATOM 664 N N . PRO A 1 86 ? -12.092 -9.726 -0.438 1.00 97.31 86 PRO A N 1
ATOM 665 C CA . PRO A 1 86 ? -12.487 -8.603 0.408 1.00 97.31 86 PRO A CA 1
ATOM 666 C C . PRO A 1 86 ? -13.599 -8.994 1.388 1.00 97.31 86 PRO A C 1
ATOM 668 O O . PRO A 1 86 ? -14.461 -9.818 1.070 1.00 97.31 86 PRO A O 1
ATOM 671 N N . SER A 1 87 ? -13.587 -8.406 2.584 1.00 96.56 87 SER A N 1
ATOM 672 C CA . SER A 1 87 ? -14.656 -8.610 3.564 1.00 96.56 87 SER A CA 1
ATOM 673 C C . SER A 1 87 ? -15.976 -8.030 3.058 1.00 96.56 87 SER A C 1
ATOM 675 O O . SER A 1 87 ? -15.985 -6.994 2.394 1.00 96.56 87 SER A O 1
ATOM 677 N N . ALA A 1 88 ? -17.091 -8.668 3.415 1.00 97.06 88 ALA A N 1
ATOM 678 C CA . ALA A 1 88 ? -18.415 -8.153 3.092 1.00 97.06 88 ALA A CA 1
ATOM 679 C C . ALA A 1 88 ? -18.645 -6.767 3.724 1.00 97.06 88 ALA A C 1
ATOM 681 O O . ALA A 1 88 ? -18.236 -6.516 4.860 1.00 97.06 88 ALA A O 1
ATOM 682 N N . ILE A 1 89 ? -19.320 -5.887 2.986 1.00 97.25 89 ILE A N 1
ATOM 683 C CA . ILE A 1 89 ? -19.730 -4.556 3.444 1.00 97.25 89 ILE A CA 1
ATOM 684 C C . ILE A 1 89 ? -21.222 -4.628 3.777 1.00 97.25 89 ILE A C 1
ATOM 686 O O . ILE A 1 89 ? -22.003 -5.175 3.002 1.00 97.25 89 ILE A O 1
ATOM 690 N N . ARG A 1 90 ? -21.620 -4.116 4.947 1.00 97.12 90 ARG A N 1
ATOM 691 C CA . ARG A 1 90 ? -23.031 -4.062 5.358 1.00 97.12 90 ARG A CA 1
ATOM 692 C C . ARG A 1 90 ? -23.703 -2.885 4.668 1.00 97.12 90 ARG A C 1
ATOM 694 O O . ARG A 1 90 ? -23.161 -1.783 4.728 1.00 97.12 90 ARG A O 1
ATOM 701 N N . LEU A 1 91 ? -24.862 -3.121 4.069 1.00 98.19 91 LEU A N 1
ATOM 702 C CA . LEU A 1 91 ? -25.628 -2.112 3.345 1.00 98.19 91 LEU A CA 1
ATOM 703 C C . LEU A 1 91 ? -27.004 -1.928 3.983 1.00 98.19 91 LEU A C 1
ATOM 705 O O . LEU A 1 91 ? -27.538 -2.864 4.588 1.00 98.19 91 LEU A O 1
ATOM 709 N N . ASP A 1 92 ? -27.551 -0.728 3.847 1.00 97.75 92 ASP A N 1
ATOM 710 C CA . ASP A 1 92 ? -28.954 -0.464 4.127 1.00 97.75 92 ASP A CA 1
ATOM 711 C C . ASP A 1 92 ? -29.838 -1.153 3.078 1.00 97.75 92 ASP A C 1
ATOM 713 O O . ASP A 1 92 ? -29.494 -1.195 1.896 1.00 97.75 92 ASP A O 1
ATOM 717 N N . ARG A 1 93 ? -30.964 -1.735 3.502 1.00 97.00 93 ARG A N 1
ATOM 718 C CA . ARG A 1 93 ? -31.818 -2.533 2.610 1.00 97.00 93 ARG A CA 1
ATOM 719 C C . ARG A 1 93 ? -32.523 -1.680 1.556 1.00 97.00 93 ARG A C 1
ATOM 721 O O . ARG A 1 93 ? -32.792 -2.184 0.469 1.00 97.00 93 ARG A O 1
ATOM 728 N N . GLU A 1 94 ? -32.869 -0.445 1.891 1.00 97.88 94 GLU A N 1
ATOM 729 C CA . GLU A 1 94 ? -33.666 0.427 1.032 1.00 97.88 94 GLU A CA 1
ATOM 730 C C . GLU A 1 94 ? -32.761 1.287 0.153 1.00 97.88 94 GLU A C 1
ATOM 732 O O . GLU A 1 94 ? -32.988 1.389 -1.052 1.00 97.88 94 GLU A O 1
ATOM 737 N N . THR A 1 95 ? -31.697 1.854 0.730 1.00 97.00 95 THR A N 1
ATOM 738 C CA . THR A 1 95 ? -30.818 2.792 0.014 1.00 97.00 95 THR A CA 1
ATOM 739 C C . THR A 1 95 ? -29.583 2.136 -0.601 1.00 97.00 95 THR A C 1
ATOM 741 O O . THR A 1 95 ? -28.935 2.738 -1.454 1.00 97.00 95 THR A O 1
ATOM 744 N N . ASN A 1 96 ? -29.249 0.897 -0.212 1.00 97.25 96 ASN A N 1
ATOM 745 C CA . ASN A 1 96 ? -27.995 0.213 -0.560 1.00 97.25 96 ASN A CA 1
ATOM 746 C C . ASN A 1 96 ? -26.725 0.982 -0.149 1.00 97.25 96 ASN A C 1
ATOM 748 O O . ASN A 1 96 ? -25.633 0.704 -0.649 1.00 97.25 96 ASN A O 1
ATOM 752 N N . GLU A 1 97 ? -26.838 1.929 0.783 1.00 97.75 97 GLU A N 1
ATOM 753 C CA . GLU A 1 97 ? -25.695 2.695 1.267 1.00 97.75 97 GLU A CA 1
ATOM 754 C C . GLU A 1 97 ? -24.897 1.920 2.332 1.00 97.75 97 GLU A C 1
ATOM 756 O O . GLU A 1 97 ? -25.478 1.176 3.130 1.00 97.75 97 GLU A O 1
ATOM 761 N N . PRO A 1 98 ? -23.560 2.083 2.400 1.00 97.44 98 PRO A N 1
ATOM 762 C CA . PRO A 1 98 ? -22.737 1.442 3.421 1.00 97.44 98 PRO A CA 1
ATOM 763 C C . PRO A 1 98 ? -23.091 1.865 4.852 1.00 97.44 98 PRO A C 1
ATOM 765 O O . PRO A 1 98 ? -23.082 3.045 5.201 1.00 97.44 98 PRO A O 1
ATOM 768 N N . VAL A 1 99 ? -23.290 0.882 5.731 1.00 97.38 99 VAL A N 1
ATOM 769 C CA . VAL A 1 99 ? -23.650 1.107 7.137 1.00 97.38 99 VAL A CA 1
ATOM 770 C C . VAL A 1 99 ? -22.410 1.132 8.030 1.00 97.38 99 VAL A C 1
ATOM 772 O O . VAL A 1 99 ? -21.608 0.193 8.070 1.00 97.38 99 VAL A O 1
ATOM 775 N N . LYS A 1 100 ? -22.278 2.188 8.841 1.00 96.94 100 LYS A N 1
ATOM 776 C CA . LYS A 1 100 ? -21.202 2.321 9.834 1.00 96.94 100 LYS A CA 1
ATOM 777 C C . LYS A 1 100 ? -21.490 1.478 11.081 1.00 96.94 100 LYS A C 1
ATOM 779 O O . LYS A 1 100 ? -22.454 1.724 11.798 1.00 96.94 100 LYS A O 1
ATOM 784 N N . THR A 1 101 ? -20.604 0.534 11.400 1.00 96.56 101 THR A N 1
ATOM 785 C CA . THR A 1 101 ? -20.704 -0.282 12.625 1.00 96.56 101 THR A CA 1
ATOM 786 C C . THR A 1 101 ? -20.032 0.427 13.809 1.00 96.56 101 THR A C 1
ATOM 788 O O . THR A 1 101 ? -18.897 0.887 13.692 1.00 96.56 101 THR A O 1
ATOM 791 N N . LYS A 1 102 ? -20.719 0.516 14.957 1.00 96.56 102 LYS A N 1
ATOM 792 C CA . LYS A 1 102 ? -20.164 0.996 16.235 1.00 96.56 102 LYS A CA 1
ATOM 793 C C . LYS A 1 102 ? -20.259 -0.125 17.271 1.00 96.56 102 LYS A C 1
ATOM 795 O O . LYS A 1 102 ? -21.357 -0.602 17.535 1.00 96.56 102 LYS A O 1
ATOM 800 N N . THR A 1 103 ? -19.136 -0.499 17.876 1.00 96.00 103 THR A N 1
ATOM 801 C CA . THR A 1 103 ? -19.077 -1.527 18.928 1.00 96.00 103 THR A CA 1
ATOM 802 C C . THR A 1 103 ? -18.834 -0.861 20.276 1.00 96.00 103 THR A C 1
ATOM 804 O O . THR A 1 103 ? -17.939 -0.023 20.394 1.00 96.00 103 THR A O 1
ATOM 807 N N . ARG A 1 104 ? -19.638 -1.205 21.285 1.00 95.31 104 ARG A N 1
ATOM 808 C CA . ARG A 1 104 ? -19.540 -0.683 22.655 1.00 95.31 104 ARG A CA 1
ATOM 809 C C . ARG A 1 104 ? -19.686 -1.830 23.647 1.00 95.31 104 ARG A C 1
ATOM 811 O O . ARG A 1 104 ? -20.469 -2.743 23.401 1.00 95.31 104 ARG A O 1
ATOM 818 N N . TRP A 1 105 ? -18.941 -1.751 24.742 1.00 96.06 105 TRP A N 1
ATOM 819 C CA . TRP A 1 105 ? -18.954 -2.732 25.824 1.00 96.06 105 TRP A CA 1
ATOM 820 C C . TRP A 1 105 ? -19.674 -2.136 27.029 1.00 96.06 105 TRP A C 1
ATOM 822 O O . TRP A 1 105 ? -19.483 -0.960 27.330 1.00 96.06 105 TRP A O 1
ATOM 832 N N . PHE A 1 106 ? -20.500 -2.930 27.701 1.00 96.81 106 PHE A N 1
ATOM 833 C CA . PHE A 1 106 ? -21.310 -2.489 28.834 1.00 96.81 106 PHE A CA 1
ATOM 834 C C . PHE A 1 106 ? -21.168 -3.471 29.993 1.00 96.81 106 PHE A C 1
ATOM 836 O O . PHE A 1 106 ? -20.913 -4.656 29.776 1.00 96.81 106 PHE A O 1
ATOM 843 N N . ASN A 1 107 ? -21.316 -2.965 31.214 1.00 95.19 107 ASN A N 1
ATOM 844 C CA . ASN A 1 107 ? -21.373 -3.782 32.415 1.00 95.19 107 ASN A CA 1
ATOM 845 C C . ASN A 1 107 ? -22.691 -4.574 32.410 1.00 95.19 107 ASN A C 1
ATOM 847 O O . ASN A 1 107 ? -23.746 -4.002 32.134 1.00 95.19 107 ASN A O 1
ATOM 851 N N . GLY A 1 108 ? -22.618 -5.877 32.690 1.00 95.25 108 GLY A N 1
ATOM 852 C CA . GLY A 1 108 ? -23.778 -6.769 32.666 1.00 95.25 108 GLY A CA 1
ATOM 853 C C . GLY A 1 108 ? -24.834 -6.442 33.723 1.00 95.25 108 GLY A C 1
ATOM 854 O O . GLY A 1 108 ? -26.017 -6.603 33.445 1.00 95.25 108 GLY A O 1
ATOM 855 N N . ASP A 1 109 ? -24.420 -5.930 34.884 1.00 95.56 109 ASP A N 1
ATOM 856 C CA . ASP A 1 109 ? -25.325 -5.664 36.005 1.00 95.56 109 ASP A CA 1
ATOM 857 C C . ASP A 1 109 ? -25.902 -4.246 35.946 1.00 95.56 109 ASP A C 1
ATOM 859 O O . ASP A 1 109 ? -27.100 -4.035 36.124 1.00 95.56 109 ASP A O 1
ATOM 863 N N . THR A 1 110 ? -25.055 -3.247 35.686 1.00 93.88 110 THR A N 1
ATOM 864 C CA . THR A 1 110 ? -25.453 -1.829 35.741 1.00 93.88 110 THR A CA 1
ATOM 865 C C . THR A 1 110 ? -25.875 -1.257 34.389 1.00 93.88 110 THR A C 1
ATOM 867 O O . THR A 1 110 ? -26.415 -0.154 34.336 1.00 93.88 110 THR A O 1
ATOM 870 N N . GLY A 1 111 ? -25.575 -1.939 33.278 1.00 93.81 111 GLY A N 1
ATOM 871 C CA . GLY A 1 111 ? -25.787 -1.416 31.923 1.00 93.81 111 GLY A CA 1
ATOM 872 C C . GLY A 1 111 ? -24.925 -0.194 31.582 1.00 93.81 111 GLY A C 1
ATOM 873 O O . GLY A 1 111 ? -25.096 0.412 30.523 1.00 93.81 111 GLY A O 1
ATOM 874 N N . SER A 1 112 ? -23.992 0.191 32.457 1.00 94.44 112 SER A N 1
ATOM 875 C CA . SER A 1 112 ? -23.112 1.333 32.230 1.00 94.44 112 SER A CA 1
ATOM 876 C C . SER A 1 112 ? -22.057 1.003 31.177 1.00 94.44 112 SER A C 1
ATOM 878 O O . SER A 1 112 ? -21.577 -0.128 31.091 1.00 94.44 112 SER A O 1
ATOM 880 N N . LEU A 1 113 ? -21.674 1.997 30.376 1.00 96.25 113 LEU A N 1
ATOM 881 C CA . LEU A 1 113 ? -20.600 1.854 29.394 1.00 96.25 113 LEU A CA 1
ATOM 882 C C . LEU A 1 113 ? -19.282 1.510 30.104 1.00 96.25 113 LEU A C 1
ATOM 884 O O . LEU A 1 113 ? -18.906 2.203 31.044 1.00 96.25 113 LEU A O 1
ATOM 888 N N . LEU A 1 114 ? -18.584 0.476 29.632 1.00 96.06 114 LEU A N 1
ATOM 889 C CA . LEU A 1 114 ? -17.265 0.097 30.135 1.00 96.06 114 LEU A CA 1
ATOM 890 C C . LEU A 1 114 ? -16.175 0.878 29.407 1.00 96.06 114 LEU A C 1
ATOM 892 O O . LEU A 1 114 ? -16.055 0.815 28.177 1.00 96.06 114 LEU A O 1
ATOM 896 N N . LEU A 1 115 ? -15.357 1.585 30.179 1.00 95.19 115 LEU A N 1
ATOM 897 C CA . LEU A 1 115 ? -14.137 2.213 29.698 1.00 95.19 115 LEU A CA 1
ATOM 898 C C . LEU A 1 115 ? -12.988 1.191 29.680 1.00 95.19 115 LEU A C 1
ATOM 900 O O . LEU A 1 115 ? -13.026 0.192 30.401 1.00 95.19 115 LEU A O 1
ATOM 904 N N . PRO A 1 116 ? -11.915 1.432 28.902 1.00 94.06 116 PRO A N 1
ATOM 905 C CA . PRO A 1 116 ? -10.746 0.553 28.907 1.00 94.06 116 PRO A CA 1
ATOM 906 C C . PRO A 1 116 ? -10.136 0.344 30.304 1.00 94.06 116 PRO A C 1
ATOM 908 O O . PRO A 1 116 ? -9.633 -0.741 30.581 1.00 94.06 116 PRO A O 1
ATOM 911 N N . SER A 1 117 ? -10.223 1.348 31.187 1.00 94.69 117 SER A N 1
ATOM 912 C CA . SER A 1 117 ? -9.780 1.293 32.590 1.00 94.69 117 SER A CA 1
ATOM 913 C C . SER A 1 117 ? -10.570 0.315 33.457 1.00 94.69 117 SER A C 1
ATOM 915 O O . SER A 1 117 ? -10.035 -0.195 34.440 1.00 94.69 117 SER A O 1
ATOM 917 N N . ASP A 1 118 ? -11.823 0.045 33.092 1.00 93.75 118 ASP A N 1
ATOM 918 C CA . ASP A 1 118 ? -12.755 -0.751 33.896 1.00 93.75 118 ASP A CA 1
ATOM 919 C C . ASP A 1 118 ? -12.581 -2.254 33.629 1.00 93.75 118 ASP A C 1
ATOM 921 O O . ASP A 1 118 ? -13.156 -3.094 34.318 1.00 93.75 118 ASP A O 1
ATOM 925 N N . THR A 1 119 ? -11.775 -2.608 32.621 1.00 93.69 119 THR A N 1
ATOM 926 C CA . THR A 1 119 ? -11.565 -3.987 32.169 1.00 93.69 119 THR A CA 1
ATOM 927 C C . THR A 1 119 ? -10.133 -4.454 32.416 1.00 93.69 119 THR A C 1
ATOM 929 O O . THR A 1 119 ? -9.173 -3.695 32.290 1.00 93.69 119 THR A O 1
ATOM 932 N N . ARG A 1 120 ? -9.969 -5.742 32.740 1.00 94.31 120 ARG A N 1
ATOM 933 C CA . ARG A 1 120 ? -8.662 -6.407 32.848 1.00 94.31 120 ARG A CA 1
ATOM 934 C C . ARG A 1 120 ? -8.641 -7.661 31.986 1.00 94.31 120 ARG A C 1
ATOM 936 O O . ARG A 1 120 ? -9.671 -8.290 31.762 1.00 94.31 120 ARG A O 1
ATOM 943 N N . LYS A 1 121 ? -7.455 -8.032 31.507 1.00 94.94 121 LYS A N 1
ATOM 944 C CA . LYS A 1 121 ? -7.242 -9.304 30.808 1.00 94.94 121 LYS A CA 1
ATOM 945 C C . LYS A 1 121 ? -6.987 -10.399 31.841 1.00 94.94 121 LYS A C 1
ATOM 947 O O . LYS A 1 121 ? -6.230 -10.177 32.782 1.00 94.94 121 LYS A O 1
ATOM 952 N N . ALA A 1 122 ? -7.583 -11.568 31.645 1.00 93.25 122 ALA A N 1
ATOM 953 C CA . ALA A 1 122 ? -7.353 -12.749 32.468 1.00 93.25 122 ALA A CA 1
ATOM 954 C C . ALA A 1 122 ? -7.121 -13.969 31.569 1.00 93.25 122 ALA A C 1
ATOM 956 O O . ALA A 1 122 ? -7.684 -14.059 30.478 1.00 93.25 122 ALA A O 1
ATOM 957 N N . GLN A 1 123 ? -6.291 -14.901 32.032 1.00 95.12 123 GLN A N 1
ATOM 958 C CA . GLN A 1 123 ? -6.069 -16.199 31.404 1.00 95.12 123 GLN A CA 1
ATOM 959 C C . GLN A 1 123 ? -6.054 -17.254 32.511 1.00 95.12 123 GLN A C 1
ATOM 961 O O . GLN A 1 123 ? -5.320 -17.107 33.485 1.00 95.12 123 GLN A O 1
ATOM 966 N N . VAL A 1 124 ? -6.864 -18.302 32.371 1.00 92.62 124 VAL A N 1
ATOM 967 C CA . VAL A 1 124 ? -6.922 -19.419 33.324 1.00 92.62 124 VAL A CA 1
ATOM 968 C C . VAL A 1 124 ? -6.222 -20.620 32.698 1.00 92.62 124 VAL A C 1
ATOM 970 O O . VAL A 1 124 ? -6.476 -20.949 31.540 1.00 92.62 124 VAL A O 1
ATOM 973 N N . LYS A 1 125 ? -5.320 -21.257 33.449 1.00 88.94 125 LYS A N 1
ATOM 974 C CA . LYS A 1 125 ? -4.646 -22.499 33.059 1.00 88.94 125 LYS A CA 1
ATOM 975 C C . LYS A 1 125 ? -5.099 -23.590 34.023 1.00 88.94 125 LYS A C 1
ATOM 977 O O . LYS A 1 125 ? -4.943 -23.426 35.229 1.00 88.94 125 LYS A O 1
ATOM 982 N N . ASN A 1 126 ? -5.677 -24.665 33.501 1.00 80.56 126 ASN A N 1
ATOM 983 C CA . ASN A 1 126 ? -6.133 -25.780 34.328 1.00 80.56 126 ASN A CA 1
ATOM 984 C C . ASN A 1 126 ? -4.912 -26.458 34.966 1.00 80.56 126 ASN A C 1
ATOM 986 O O . ASN A 1 126 ? -3.979 -26.832 34.255 1.00 80.56 126 ASN A O 1
ATOM 990 N N . SER A 1 127 ? -4.899 -26.586 36.291 1.00 73.62 127 SER A N 1
ATOM 991 C CA . SER A 1 127 ? -3.940 -27.430 37.002 1.00 73.62 127 SER A CA 1
ATOM 992 C C . SER A 1 127 ? -4.490 -28.855 37.040 1.00 73.62 127 SER A C 1
ATOM 994 O O . SER A 1 127 ? -5.494 -29.097 37.711 1.00 73.62 127 SER A O 1
ATOM 996 N N . GLU A 1 128 ? -3.869 -29.782 36.313 1.00 63.47 128 GLU A N 1
ATOM 997 C CA . GLU A 1 128 ? -4.121 -31.212 36.511 1.00 63.47 128 GLU A CA 1
ATOM 998 C C . GLU A 1 128 ? -3.559 -31.639 37.880 1.00 63.47 128 GLU A C 1
ATOM 1000 O O . GLU A 1 128 ? -2.450 -31.215 38.230 1.00 63.47 128 GLU A O 1
ATOM 1005 N N . PRO A 1 129 ? -4.297 -32.429 38.679 1.00 66.81 129 PRO A N 1
ATOM 1006 C CA . PRO A 1 129 ? -3.728 -33.076 39.849 1.00 66.81 129 PRO A CA 1
ATOM 1007 C C . PRO A 1 129 ? -2.853 -34.244 39.371 1.00 66.81 129 PRO A C 1
ATOM 1009 O O . PRO A 1 129 ? -3.346 -35.136 38.680 1.00 66.81 129 PRO A O 1
ATOM 1012 N N . TYR A 1 130 ? -1.562 -34.198 39.704 1.00 52.94 130 TYR A N 1
ATOM 1013 C CA . TYR A 1 130 ? -0.679 -35.367 39.638 1.00 52.94 130 TYR A CA 1
ATOM 1014 C C . TYR A 1 130 ? -1.090 -36.406 40.681 1.00 52.94 130 TYR A C 1
ATOM 1016 O O . TYR A 1 130 ? -1.493 -35.983 41.792 1.00 52.94 130 TYR A O 1
#

Secondary structure (DSSP, 8-state):
------PBP-TT---STTTGGGTSPPPTT-SS---PPPB-SHHHHH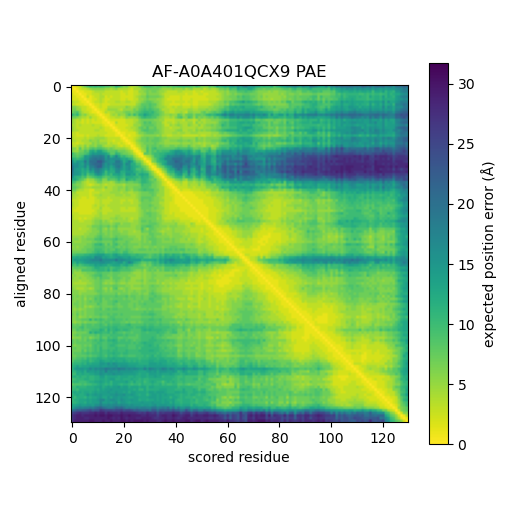HHHHHHHS---EEEEEEEEEETTEEEEEEEE-S----PPPPPPPB-TTT-PBPPP----B-TTT-PBPPGGG------------